Protein AF-A0A956GIL9-F1 (afdb_monomer_lite)

Sequence (89 aa):
MLELAIEIRAPHGPAWDDTIDQAAAEVEAALWAAVHGADTGSALRPLVDELEYQGIEIDLGDPDRPYAVALMAFACHYATAAADPETTT

Radius of gyration: 16.56 Å; chains: 1; bounding box: 46×25×42 Å

pLDDT: mean 82.31, std 14.74, range [41.75, 97.12]

Structure (mmCIF, N/CA/C/O backbone):
data_AF-A0A956GIL9-F1
#
_entry.id   AF-A0A956GIL9-F1
#
loop_
_atom_site.group_PDB
_atom_site.id
_atom_site.type_symbol
_atom_site.label_atom_id
_atom_site.label_alt_id
_atom_site.label_comp_id
_atom_site.label_asym_id
_atom_site.label_entity_id
_atom_site.label_seq_id
_atom_site.pdbx_PDB_ins_code
_atom_site.Cartn_x
_atom_site.Cartn_y
_atom_site.Cartn_z
_atom_site.occupancy
_atom_site.B_iso_or_equiv
_atom_site.auth_seq_id
_atom_site.auth_comp_id
_atom_site.auth_asym_id
_atom_site.auth_atom_id
_atom_site.pdbx_PDB_model_num
ATOM 1 N N . MET A 1 1 ? -14.702 -7.668 7.441 1.00 78.00 1 MET A N 1
ATOM 2 C CA . MET A 1 1 ? -13.353 -7.698 6.852 1.00 78.00 1 MET A CA 1
ATOM 3 C C . MET A 1 1 ? -13.485 -7.326 5.391 1.00 78.00 1 MET A C 1
ATOM 5 O O . MET A 1 1 ? -14.328 -7.907 4.714 1.00 78.00 1 MET A O 1
ATOM 9 N N . LEU A 1 2 ? -12.750 -6.307 4.963 1.00 88.12 2 LEU A N 1
ATOM 10 C CA . LEU A 1 2 ? -12.677 -5.850 3.577 1.00 88.12 2 LEU A CA 1
ATOM 11 C C . LEU A 1 2 ? -11.255 -6.089 3.075 1.00 88.12 2 LEU A C 1
ATOM 13 O O . LEU A 1 2 ? -10.320 -6.084 3.872 1.00 88.12 2 LEU A O 1
ATOM 17 N N . GLU A 1 3 ? -11.094 -6.278 1.774 1.00 91.19 3 GLU A N 1
ATOM 18 C CA . GLU A 1 3 ? -9.775 -6.284 1.150 1.00 91.19 3 GLU A CA 1
ATOM 19 C C . GLU A 1 3 ? -9.443 -4.865 0.684 1.00 91.19 3 GLU A C 1
ATOM 21 O O . GLU A 1 3 ? -10.225 -4.238 -0.034 1.00 91.19 3 GLU A O 1
ATOM 26 N N . LEU A 1 4 ? -8.300 -4.348 1.128 1.00 90.94 4 LEU A N 1
ATOM 27 C CA . LEU A 1 4 ? -7.694 -3.143 0.587 1.00 90.94 4 LEU A CA 1
ATOM 28 C C . LEU A 1 4 ? -6.627 -3.577 -0.415 1.00 90.94 4 LEU A C 1
ATOM 30 O O . LEU A 1 4 ? -5.632 -4.190 -0.033 1.00 90.94 4 LEU A O 1
ATOM 34 N N . ALA A 1 5 ? -6.836 -3.237 -1.682 1.00 94.38 5 ALA A N 1
ATOM 35 C CA . ALA A 1 5 ? -5.888 -3.515 -2.746 1.00 94.38 5 ALA A CA 1
ATOM 36 C C . ALA A 1 5 ? -5.214 -2.215 -3.203 1.00 94.38 5 ALA A C 1
ATOM 38 O O . ALA A 1 5 ? -5.891 -1.212 -3.452 1.00 94.38 5 ALA A O 1
ATOM 39 N N . ILE A 1 6 ? -3.886 -2.228 -3.306 1.00 95.00 6 ILE A N 1
ATOM 40 C CA . ILE A 1 6 ? -3.094 -1.111 -3.823 1.00 95.00 6 ILE A CA 1
ATOM 41 C C . ILE A 1 6 ? -2.410 -1.553 -5.102 1.00 95.00 6 ILE A C 1
ATOM 43 O O . ILE A 1 6 ? -1.609 -2.484 -5.108 1.00 95.00 6 ILE A O 1
ATOM 47 N N . GLU A 1 7 ? -2.730 -0.853 -6.182 1.00 95.62 7 GLU A N 1
ATOM 48 C CA . GLU A 1 7 ? -2.131 -1.083 -7.484 1.00 95.62 7 GLU A CA 1
ATOM 49 C C . GLU A 1 7 ? -0.954 -0.127 -7.697 1.00 95.62 7 GLU A C 1
ATOM 51 O O . GLU A 1 7 ? -1.105 1.098 -7.676 1.00 95.62 7 GLU A O 1
ATOM 56 N N . ILE A 1 8 ? 0.222 -0.698 -7.925 1.00 94.50 8 ILE A N 1
ATOM 57 C CA . ILE A 1 8 ? 1.456 -0.001 -8.261 1.00 94.50 8 ILE A CA 1
ATOM 58 C C . ILE A 1 8 ? 1.723 -0.232 -9.744 1.00 94.50 8 ILE A C 1
ATOM 60 O O . ILE A 1 8 ? 1.697 -1.364 -10.224 1.00 94.50 8 ILE A O 1
ATOM 64 N N . ARG A 1 9 ? 1.997 0.847 -10.479 1.00 92.88 9 ARG A N 1
ATOM 65 C CA . ARG A 1 9 ? 2.348 0.789 -11.902 1.00 92.88 9 ARG A CA 1
ATOM 66 C C . ARG A 1 9 ? 3.741 1.353 -12.114 1.00 92.88 9 ARG A C 1
ATOM 68 O O . ARG A 1 9 ? 3.995 2.499 -11.747 1.00 92.88 9 ARG A O 1
ATOM 75 N N . ALA A 1 10 ? 4.601 0.590 -12.778 1.00 91.00 10 ALA A N 1
ATOM 76 C CA . ALA A 1 10 ? 5.928 1.039 -13.185 1.00 91.00 10 ALA A CA 1
ATOM 77 C C . ALA A 1 10 ? 6.080 0.932 -14.710 1.00 91.00 10 ALA A C 1
ATOM 79 O O . ALA A 1 10 ? 5.697 -0.088 -15.281 1.00 91.00 10 ALA A O 1
ATOM 80 N N . PRO A 1 11 ? 6.631 1.944 -15.406 1.00 88.50 11 PRO A N 1
ATOM 81 C CA . PRO A 1 11 ? 6.907 1.837 -16.837 1.00 88.50 11 PRO A CA 1
ATOM 82 C C . PRO A 1 11 ? 7.796 0.628 -17.149 1.00 88.50 11 PRO A C 1
ATOM 84 O O . PRO A 1 11 ? 8.741 0.348 -16.413 1.00 88.50 11 PRO A O 1
ATOM 87 N N . HIS A 1 12 ? 7.546 -0.057 -18.267 1.00 82.75 12 HIS A N 1
ATOM 88 C CA . HIS A 1 12 ? 8.431 -1.133 -18.714 1.00 82.75 12 HIS A CA 1
ATOM 89 C C . HIS A 1 12 ? 9.843 -0.603 -18.995 1.00 82.75 12 HIS A C 1
ATOM 91 O O . HIS A 1 12 ? 10.041 0.362 -19.734 1.00 82.75 12 HIS A O 1
ATOM 97 N N . GLY A 1 13 ? 10.839 -1.273 -18.423 1.00 81.81 13 GLY A N 1
ATOM 98 C CA . GLY A 1 13 ? 12.247 -0.929 -18.568 1.00 81.81 13 GLY A CA 1
ATOM 99 C C . GLY A 1 13 ? 13.127 -1.787 -17.660 1.00 81.81 13 GLY A C 1
ATOM 100 O O . GLY A 1 13 ? 12.614 -2.502 -16.812 1.00 81.81 13 GLY A O 1
ATOM 101 N N . PRO A 1 14 ? 14.456 -1.733 -17.790 1.00 82.88 14 PRO A N 1
ATOM 102 C CA . PRO A 1 14 ? 15.358 -2.614 -17.043 1.00 82.88 14 PRO A CA 1
ATOM 103 C C . PRO A 1 14 ? 15.290 -2.458 -15.512 1.00 82.88 14 PRO A C 1
ATOM 105 O O . PRO A 1 14 ? 15.810 -3.318 -14.818 1.00 82.88 14 PRO A O 1
ATOM 108 N N . ALA A 1 15 ? 14.664 -1.390 -15.007 1.00 88.00 15 ALA A N 1
ATOM 109 C CA . ALA A 1 15 ? 14.532 -1.080 -13.582 1.00 88.00 15 ALA A CA 1
ATOM 110 C C . ALA A 1 15 ? 13.064 -1.041 -13.106 1.00 88.00 15 ALA A C 1
ATOM 112 O O . ALA A 1 15 ? 12.764 -0.410 -12.092 1.00 88.00 15 ALA A O 1
ATOM 113 N N . TRP A 1 16 ? 12.125 -1.642 -13.856 1.00 88.88 16 TRP A N 1
ATOM 114 C CA . TRP A 1 16 ? 10.716 -1.670 -13.435 1.00 88.88 16 TRP A CA 1
ATOM 115 C C . TRP A 1 16 ? 10.557 -2.402 -12.093 1.00 88.88 16 TRP A C 1
ATOM 117 O O . TRP A 1 16 ? 9.768 -1.959 -11.267 1.00 88.88 16 TRP A O 1
ATOM 127 N N . ASP A 1 17 ? 11.351 -3.455 -11.874 1.00 90.50 17 ASP A N 1
ATOM 128 C CA . ASP A 1 17 ? 11.362 -4.284 -10.663 1.00 90.50 17 ASP A CA 1
ATOM 129 C C . ASP A 1 17 ? 11.764 -3.457 -9.434 1.00 90.50 17 ASP A C 1
ATOM 131 O O . ASP A 1 17 ? 10.944 -3.226 -8.551 1.00 90.50 17 ASP A O 1
ATOM 135 N N . ASP A 1 18 ? 12.949 -2.829 -9.481 1.00 93.31 18 ASP A N 1
ATOM 136 C CA . ASP A 1 18 ? 13.431 -1.908 -8.438 1.00 93.31 18 ASP A CA 1
ATOM 137 C C . ASP A 1 18 ? 12.417 -0.790 -8.120 1.00 93.31 18 ASP A C 1
ATOM 139 O O . ASP A 1 18 ? 12.270 -0.366 -6.973 1.00 93.31 18 ASP A O 1
ATOM 143 N N . THR A 1 19 ? 11.711 -0.297 -9.145 1.00 93.50 19 THR A N 1
ATOM 144 C CA . THR A 1 19 ? 10.691 0.751 -8.986 1.00 93.50 19 THR A CA 1
ATOM 145 C C . THR A 1 19 ? 9.463 0.230 -8.240 1.00 93.50 19 THR A C 1
ATOM 147 O O . THR A 1 19 ? 8.930 0.934 -7.380 1.00 93.50 19 THR A O 1
ATOM 150 N N . ILE A 1 20 ? 8.999 -0.981 -8.566 1.00 93.88 20 ILE A N 1
ATOM 151 C CA . ILE A 1 20 ? 7.876 -1.626 -7.879 1.00 93.88 20 ILE A CA 1
ATOM 152 C C . ILE A 1 20 ? 8.254 -1.948 -6.434 1.00 93.88 20 ILE A C 1
ATOM 154 O O . ILE A 1 20 ? 7.482 -1.612 -5.539 1.00 93.88 20 ILE A O 1
ATOM 158 N N . ASP A 1 21 ? 9.438 -2.512 -6.197 1.00 93.94 21 ASP A N 1
ATOM 159 C CA . ASP A 1 21 ? 9.930 -2.849 -4.858 1.00 93.94 21 ASP A CA 1
ATOM 160 C C . ASP A 1 21 ? 10.026 -1.613 -3.959 1.00 93.94 21 ASP A C 1
ATOM 162 O O . ASP A 1 21 ? 9.539 -1.616 -2.823 1.00 93.94 21 ASP A O 1
ATOM 166 N N . GLN A 1 22 ? 10.602 -0.521 -4.473 1.00 95.88 22 GLN A N 1
ATOM 167 C CA . GLN A 1 22 ? 10.686 0.729 -3.723 1.00 95.88 22 GLN A CA 1
ATOM 168 C C . GLN A 1 22 ? 9.291 1.282 -3.402 1.00 95.88 22 GLN A C 1
ATOM 170 O O . GLN A 1 22 ? 9.022 1.653 -2.258 1.00 95.88 22 GLN A O 1
ATOM 175 N N . ALA A 1 23 ? 8.393 1.321 -4.390 1.00 95.31 23 ALA A N 1
ATOM 176 C CA . ALA A 1 23 ? 7.037 1.819 -4.191 1.00 95.31 23 ALA A CA 1
ATOM 177 C C . ALA A 1 23 ? 6.245 0.955 -3.196 1.00 95.31 23 ALA A C 1
ATOM 179 O O . ALA A 1 23 ? 5.532 1.498 -2.354 1.00 95.31 23 ALA A O 1
ATOM 180 N N . ALA A 1 24 ? 6.393 -0.371 -3.249 1.00 95.25 24 ALA A N 1
ATOM 181 C CA . ALA A 1 24 ? 5.737 -1.293 -2.330 1.00 95.25 24 ALA A CA 1
ATOM 182 C C . ALA A 1 24 ? 6.199 -1.066 -0.884 1.00 95.25 24 ALA A C 1
ATOM 184 O O . ALA A 1 24 ? 5.365 -0.952 0.015 1.00 95.25 24 ALA A O 1
ATOM 185 N N . ALA A 1 25 ? 7.508 -0.901 -0.668 1.00 95.44 25 ALA A N 1
ATOM 186 C CA . ALA A 1 25 ? 8.064 -0.602 0.649 1.00 95.44 25 ALA A CA 1
ATOM 187 C C . ALA A 1 25 ? 7.588 0.758 1.196 1.00 95.44 25 ALA A C 1
ATOM 189 O O . ALA A 1 25 ? 7.253 0.877 2.377 1.00 95.44 25 ALA A O 1
ATOM 190 N N . GLU A 1 26 ? 7.527 1.790 0.347 1.00 95.56 26 GLU A N 1
ATOM 191 C CA . GLU A 1 26 ? 7.014 3.113 0.725 1.00 95.56 26 GLU A CA 1
ATOM 192 C C . GLU A 1 26 ? 5.522 3.062 1.092 1.00 95.56 26 GLU A C 1
ATOM 194 O O . GLU A 1 26 ? 5.108 3.657 2.092 1.00 95.56 26 GLU A O 1
ATOM 199 N N . VAL A 1 27 ? 4.721 2.314 0.327 1.00 94.06 27 VAL A N 1
ATOM 200 C CA . VAL A 1 27 ? 3.293 2.093 0.591 1.00 94.06 27 VAL A CA 1
ATOM 201 C C . VAL A 1 27 ? 3.077 1.343 1.903 1.00 94.06 27 VAL A C 1
ATOM 203 O O . VAL A 1 27 ? 2.261 1.777 2.717 1.00 94.06 27 VAL A O 1
ATOM 206 N N . GLU A 1 28 ? 3.804 0.249 2.134 1.00 92.25 28 GLU A N 1
ATOM 207 C CA . GLU A 1 28 ? 3.703 -0.537 3.366 1.00 92.25 28 GLU A CA 1
ATOM 208 C C . GLU A 1 28 ? 4.044 0.320 4.592 1.00 92.25 28 GLU A C 1
ATOM 210 O O . GLU A 1 28 ? 3.276 0.365 5.556 1.00 92.25 28 GLU A O 1
ATOM 215 N N . ALA A 1 29 ? 5.142 1.083 4.531 1.00 90.94 29 ALA A N 1
ATOM 216 C CA . ALA A 1 29 ? 5.541 1.988 5.605 1.00 90.94 29 ALA A CA 1
ATOM 217 C C . ALA A 1 29 ? 4.495 3.088 5.861 1.00 90.94 29 ALA A C 1
ATOM 219 O O . ALA A 1 29 ? 4.189 3.398 7.018 1.00 90.94 29 ALA A O 1
ATOM 220 N N . ALA A 1 30 ? 3.924 3.666 4.800 1.00 90.06 30 ALA A N 1
ATOM 221 C CA . ALA A 1 30 ? 2.894 4.694 4.907 1.00 90.06 30 ALA A CA 1
ATOM 222 C C . ALA A 1 30 ? 1.595 4.148 5.519 1.00 90.06 30 ALA A C 1
ATOM 224 O O . ALA A 1 30 ? 1.027 4.784 6.409 1.00 90.06 30 ALA A O 1
ATOM 225 N N . LEU A 1 31 ? 1.144 2.965 5.093 1.00 89.81 31 LEU A N 1
ATOM 226 C CA . LEU A 1 31 ? -0.029 2.296 5.658 1.00 89.81 31 LEU A CA 1
ATOM 227 C C . LEU A 1 31 ? 0.184 1.929 7.125 1.00 89.81 31 LEU A C 1
ATOM 229 O O . LEU A 1 31 ? -0.677 2.210 7.960 1.00 89.81 31 LEU A O 1
ATOM 233 N N . TRP A 1 32 ? 1.347 1.368 7.459 1.00 87.56 32 TRP A N 1
ATOM 234 C CA . TRP A 1 32 ? 1.686 1.029 8.836 1.00 87.56 32 TRP A CA 1
ATOM 235 C C . TRP A 1 32 ? 1.668 2.266 9.737 1.00 87.56 32 TRP A C 1
ATOM 237 O O . TRP A 1 32 ? 1.063 2.251 10.810 1.00 87.56 32 TRP A O 1
ATOM 247 N N . ALA A 1 33 ? 2.270 3.372 9.292 1.00 87.75 33 ALA A N 1
ATOM 248 C CA . ALA A 1 33 ? 2.227 4.638 10.016 1.00 87.75 33 ALA A CA 1
ATOM 249 C C . ALA A 1 33 ? 0.796 5.191 10.131 1.00 87.75 33 ALA A C 1
ATOM 251 O O . ALA A 1 33 ? 0.425 5.716 11.182 1.00 87.75 33 ALA A O 1
ATOM 252 N N . ALA A 1 34 ? -0.024 5.043 9.088 1.00 85.44 34 ALA A N 1
ATOM 253 C CA . ALA A 1 34 ? -1.403 5.514 9.078 1.00 85.44 34 ALA A CA 1
ATOM 254 C C . ALA A 1 34 ? -2.317 4.741 10.043 1.00 85.44 34 ALA A C 1
ATOM 256 O O . ALA A 1 34 ? -3.269 5.336 10.548 1.00 85.44 34 ALA A O 1
ATOM 257 N N . VAL A 1 35 ? -2.050 3.459 10.309 1.00 85.12 35 VAL A N 1
ATOM 258 C CA . VAL A 1 35 ? -2.864 2.616 11.206 1.00 85.12 35 VAL A CA 1
ATOM 259 C C . VAL A 1 35 ? -2.279 2.561 12.624 1.00 85.12 35 VAL A C 1
ATOM 261 O O . VAL A 1 35 ? -3.005 2.735 13.602 1.00 85.12 35 VAL A O 1
ATOM 264 N N . HIS A 1 36 ? -0.962 2.388 12.758 1.00 82.62 36 HIS A N 1
ATOM 265 C CA . HIS A 1 36 ? -0.288 2.122 14.037 1.00 82.62 36 HIS A CA 1
ATOM 266 C C . HIS A 1 36 ? 0.559 3.288 14.566 1.00 82.62 36 HIS A C 1
ATOM 268 O O . HIS A 1 36 ? 1.036 3.242 15.703 1.00 82.62 36 HIS A O 1
ATOM 274 N N . GLY A 1 37 ? 0.779 4.331 13.764 1.00 78.62 37 GLY A N 1
ATOM 275 C CA . GLY A 1 37 ? 1.598 5.476 14.146 1.00 78.62 37 GLY A CA 1
ATOM 276 C C . GLY A 1 37 ? 0.986 6.317 15.270 1.00 78.62 37 GLY A C 1
ATOM 277 O O . GLY A 1 37 ? -0.227 6.361 15.484 1.00 78.62 37 GLY A O 1
ATOM 278 N N . ALA A 1 38 ? 1.850 7.039 15.990 1.00 67.50 38 ALA A N 1
ATOM 279 C CA . ALA A 1 38 ? 1.430 7.974 17.034 1.00 67.50 38 ALA A CA 1
ATOM 280 C C . ALA A 1 38 ? 0.741 9.233 16.470 1.00 67.50 38 ALA A C 1
ATOM 282 O O . ALA A 1 38 ? 0.082 9.949 17.226 1.00 67.50 38 ALA A O 1
ATOM 283 N N . ASP A 1 39 ? 0.875 9.486 15.163 1.00 63.41 39 ASP A N 1
ATOM 284 C CA . ASP A 1 39 ? 0.347 10.674 14.501 1.00 63.41 39 ASP A CA 1
ATOM 285 C C . ASP A 1 39 ? -1.186 10.712 14.517 1.00 63.41 39 ASP A C 1
ATOM 287 O O . ASP A 1 39 ? -1.882 9.745 14.198 1.00 63.41 39 ASP A O 1
ATOM 291 N N . THR A 1 40 ? -1.721 11.868 14.904 1.00 56.25 40 THR A N 1
ATOM 292 C CA . THR A 1 40 ? -3.158 12.120 15.087 1.00 56.25 40 THR A CA 1
ATOM 293 C C . THR A 1 40 ? -3.850 12.624 13.816 1.00 56.25 40 THR A C 1
ATOM 295 O O . THR A 1 40 ? -5.047 12.897 13.844 1.00 56.25 40 THR A O 1
ATOM 298 N N . GLY A 1 41 ? -3.117 12.747 12.703 1.00 65.12 41 GLY A N 1
ATOM 299 C CA . GLY A 1 41 ? -3.620 13.268 11.425 1.00 65.12 41 GLY A CA 1
ATOM 300 C C . GLY A 1 41 ? -4.080 12.215 10.409 1.00 65.12 41 GLY A C 1
ATOM 301 O O . GLY A 1 41 ? -4.550 12.587 9.337 1.00 65.12 41 GLY A O 1
ATOM 302 N N . SER A 1 42 ? -3.940 10.917 10.705 1.00 75.38 42 SER A N 1
ATOM 303 C CA . SER A 1 42 ? -4.371 9.849 9.793 1.00 75.38 42 SER A CA 1
ATOM 304 C C . SER A 1 42 ? -5.893 9.704 9.783 1.00 75.38 42 SER A C 1
ATOM 306 O O . SER A 1 42 ? -6.504 9.413 10.811 1.00 75.38 42 SER A O 1
ATOM 308 N N . ALA A 1 43 ? -6.498 9.833 8.602 1.00 78.44 43 ALA A N 1
ATOM 309 C CA . ALA A 1 43 ? -7.920 9.558 8.398 1.00 78.44 43 ALA A CA 1
ATOM 310 C C . ALA A 1 43 ? -8.262 8.056 8.463 1.00 78.44 43 ALA A C 1
ATOM 312 O O . ALA A 1 43 ? -9.424 7.714 8.657 1.00 78.44 43 ALA A O 1
ATOM 313 N N . LEU A 1 44 ? -7.273 7.161 8.319 1.00 77.75 44 LEU A N 1
ATOM 314 C CA . LEU A 1 44 ? -7.487 5.708 8.343 1.00 77.75 44 LEU A CA 1
ATOM 315 C C . LEU A 1 44 ? -7.557 5.146 9.763 1.00 77.75 44 LEU A C 1
ATOM 317 O O . LEU A 1 44 ? -8.369 4.267 10.025 1.00 77.75 44 LEU A O 1
ATOM 321 N N . ARG A 1 45 ? -6.765 5.682 10.696 1.00 77.50 45 ARG A N 1
ATOM 322 C CA . ARG A 1 45 ? -6.707 5.208 12.086 1.00 77.50 45 ARG A CA 1
ATOM 323 C C . ARG A 1 45 ? -8.064 5.129 12.808 1.00 77.50 45 ARG A C 1
ATOM 325 O O . ARG A 1 45 ? -8.269 4.157 13.522 1.00 77.50 45 ARG A O 1
ATOM 332 N N . PRO A 1 46 ? -8.999 6.095 12.678 1.00 78.19 46 PRO A N 1
ATOM 333 C CA . PRO A 1 46 ? -10.315 5.967 13.312 1.00 78.19 46 PRO A CA 1
ATOM 334 C C . PRO A 1 46 ? -11.261 4.995 12.589 1.00 78.19 46 PRO A C 1
ATOM 336 O O . PRO A 1 46 ? -12.329 4.699 13.114 1.00 78.19 46 PRO A O 1
ATOM 339 N N . LEU A 1 47 ? -10.910 4.539 11.383 1.00 82.25 47 LEU A N 1
ATOM 340 C CA . LEU A 1 47 ? -11.747 3.686 10.534 1.00 82.25 47 LEU A CA 1
ATOM 341 C C . LEU A 1 47 ? -11.252 2.237 10.474 1.00 82.25 47 LEU A C 1
ATOM 343 O O . LEU A 1 47 ? -12.015 1.358 10.083 1.00 82.25 47 LEU A O 1
ATOM 347 N N . VAL A 1 48 ? -9.991 1.990 10.829 1.00 86.38 48 VAL A N 1
ATOM 348 C CA . VAL A 1 48 ? -9.307 0.700 10.705 1.00 86.38 48 VAL A CA 1
ATOM 349 C C . VAL A 1 48 ? -8.793 0.280 12.078 1.00 86.38 48 VAL A C 1
ATOM 351 O O . VAL A 1 48 ? -7.940 0.953 12.650 1.00 86.38 48 VAL A O 1
ATOM 354 N N . ASP A 1 49 ? -9.307 -0.838 12.583 1.00 84.75 49 ASP A N 1
ATOM 355 C CA . ASP A 1 49 ? -8.847 -1.462 13.826 1.00 84.75 49 ASP A CA 1
ATOM 356 C C . ASP A 1 49 ? -7.535 -2.223 13.602 1.00 84.75 49 ASP A C 1
ATOM 358 O O . ASP A 1 49 ? -6.607 -2.142 14.407 1.00 84.75 49 ASP A O 1
ATOM 362 N N . GLU A 1 50 ? -7.459 -2.963 12.495 1.00 87.81 50 GLU A N 1
ATOM 363 C CA . GLU A 1 50 ? -6.319 -3.810 12.155 1.00 87.81 50 GLU A CA 1
ATOM 364 C C . GLU A 1 50 ? -6.156 -3.904 10.636 1.00 87.81 50 GLU A C 1
ATOM 366 O O . GLU A 1 50 ? -7.137 -3.966 9.885 1.00 87.81 50 GLU A O 1
ATOM 371 N N . LEU A 1 51 ? -4.900 -3.906 10.190 1.00 90.19 51 LEU A N 1
ATOM 372 C CA . LEU A 1 51 ? -4.518 -4.085 8.798 1.00 90.19 51 LEU A CA 1
ATOM 373 C C . LEU A 1 51 ? -3.435 -5.163 8.723 1.00 90.19 51 LEU A C 1
ATOM 375 O O . LEU A 1 51 ? -2.378 -5.021 9.334 1.00 90.19 51 LEU A O 1
ATOM 379 N N . GLU A 1 52 ? -3.688 -6.221 7.963 1.00 92.06 52 GLU A N 1
ATOM 380 C CA . GLU A 1 52 ? -2.763 -7.343 7.798 1.00 92.06 52 GLU A CA 1
ATOM 381 C C . GLU A 1 52 ? -2.350 -7.466 6.333 1.00 92.06 52 GLU A C 1
ATOM 383 O O . GLU A 1 52 ? -3.199 -7.575 5.449 1.00 92.06 52 GLU A O 1
ATOM 388 N N . TYR A 1 53 ? -1.046 -7.478 6.065 1.00 93.62 53 TYR A N 1
ATOM 389 C CA . TYR A 1 53 ? -0.521 -7.707 4.722 1.00 93.62 53 TYR A CA 1
ATOM 390 C C . TYR A 1 53 ? -0.769 -9.153 4.272 1.00 93.62 53 TYR A C 1
ATOM 392 O O . TYR A 1 53 ? -0.390 -10.096 4.962 1.00 93.62 53 TYR A O 1
ATOM 400 N N . GLN A 1 54 ? -1.396 -9.323 3.107 1.00 95.44 54 GLN A N 1
ATOM 401 C CA . GLN A 1 54 ? -1.770 -10.631 2.551 1.00 95.44 54 GLN A CA 1
ATOM 402 C C . GLN A 1 54 ? -0.836 -11.091 1.429 1.00 95.44 54 GLN A C 1
ATOM 404 O O . GLN A 1 54 ? -0.831 -12.269 1.074 1.00 95.44 54 GLN A O 1
ATOM 409 N N . GLY A 1 55 ? -0.028 -10.185 0.880 1.00 94.81 55 GLY A N 1
ATOM 410 C CA . GLY A 1 55 ? 0.913 -10.488 -0.189 1.00 94.81 55 GLY A CA 1
ATOM 411 C C . GLY A 1 55 ? 0.885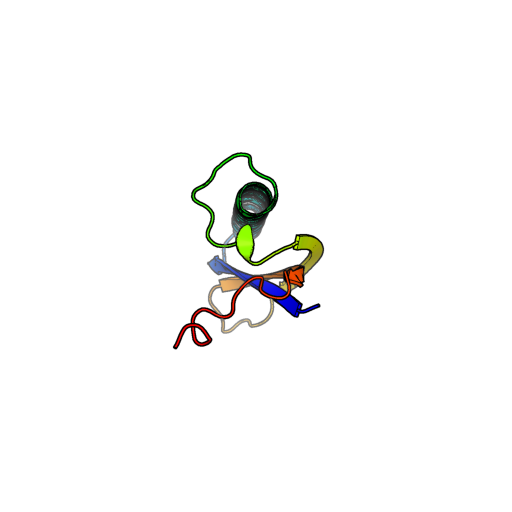 -9.466 -1.315 1.00 94.81 55 GLY A C 1
ATOM 412 O O . GLY A 1 55 ? 0.142 -8.482 -1.289 1.00 94.81 55 GLY A O 1
ATOM 413 N N . ILE A 1 56 ? 1.721 -9.730 -2.313 1.00 95.06 56 ILE A N 1
ATOM 414 C CA . ILE A 1 56 ? 1.839 -8.942 -3.532 1.00 95.06 56 ILE A CA 1
ATOM 415 C C . ILE A 1 56 ? 1.801 -9.885 -4.729 1.00 95.06 56 ILE A C 1
ATOM 417 O O . ILE A 1 56 ? 2.514 -10.890 -4.767 1.00 95.06 56 ILE A O 1
ATOM 421 N N . GLU A 1 57 ? 0.960 -9.565 -5.702 1.00 94.56 57 GLU A N 1
ATOM 422 C CA . GLU A 1 57 ? 0.929 -10.227 -7.000 1.00 94.56 57 GLU A CA 1
ATOM 423 C C . GLU A 1 57 ? 1.540 -9.293 -8.035 1.00 94.56 57 GLU A C 1
ATOM 425 O O . GLU A 1 57 ? 1.136 -8.138 -8.149 1.00 94.56 57 GLU A O 1
ATOM 430 N N . ILE A 1 58 ? 2.524 -9.776 -8.791 1.00 89.50 58 ILE A N 1
ATOM 431 C CA . ILE A 1 58 ? 3.158 -8.995 -9.853 1.00 89.50 58 ILE A CA 1
ATOM 432 C C . ILE A 1 58 ? 2.666 -9.537 -11.189 1.00 89.50 58 ILE A C 1
ATOM 434 O O . ILE A 1 58 ? 2.966 -10.674 -11.562 1.00 89.50 58 ILE A O 1
ATOM 438 N N . ASP A 1 59 ? 1.918 -8.707 -11.906 1.00 85.62 59 ASP A N 1
ATOM 439 C CA . ASP A 1 59 ? 1.475 -8.969 -13.263 1.00 85.62 59 ASP A CA 1
ATOM 440 C C . ASP A 1 59 ? 2.384 -8.226 -14.247 1.00 85.62 59 ASP A C 1
ATOM 442 O O . ASP A 1 59 ? 2.316 -7.008 -14.439 1.00 85.62 59 ASP A O 1
ATOM 446 N N . LEU A 1 60 ? 3.256 -8.996 -14.894 1.00 73.31 60 LEU A N 1
ATOM 447 C CA . LEU A 1 60 ? 4.053 -8.530 -16.034 1.00 73.31 60 LEU A CA 1
ATOM 448 C C . LEU A 1 60 ? 3.234 -8.526 -17.338 1.00 73.31 60 LEU A C 1
ATOM 450 O O . LEU A 1 60 ? 3.756 -8.222 -18.411 1.00 73.31 60 LEU A O 1
ATOM 454 N N . GLY A 1 61 ? 1.982 -8.976 -17.268 1.00 62.28 61 GLY A N 1
ATOM 455 C CA . GLY A 1 61 ? 1.188 -9.467 -18.375 1.00 62.28 61 GLY A CA 1
ATOM 456 C C . GLY A 1 61 ? 0.376 -8.397 -19.083 1.00 62.28 61 GLY A C 1
ATOM 457 O O . GLY A 1 61 ? -0.735 -8.064 -18.685 1.00 62.28 61 GLY A O 1
ATOM 458 N N . ASP A 1 62 ? 0.925 -7.944 -20.205 1.00 66.06 62 ASP A N 1
ATOM 459 C CA . ASP A 1 62 ? 0.271 -7.683 -21.495 1.00 66.06 62 ASP A CA 1
ATOM 460 C C . ASP A 1 62 ? 1.342 -7.006 -22.373 1.00 66.06 62 ASP A C 1
ATOM 462 O O . ASP A 1 62 ? 1.786 -5.908 -22.029 1.00 66.06 62 ASP A O 1
ATOM 466 N N . PRO A 1 63 ? 1.819 -7.624 -23.471 1.0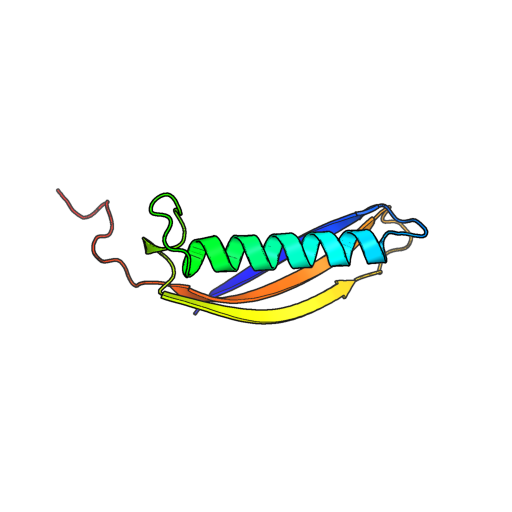0 66.31 63 PRO A N 1
ATOM 467 C CA . PRO A 1 63 ? 2.840 -7.010 -24.323 1.00 66.31 63 PRO A CA 1
ATOM 468 C C . PRO A 1 63 ? 2.385 -5.676 -24.935 1.00 66.31 63 PRO A C 1
ATOM 470 O O . PRO A 1 63 ? 3.234 -4.885 -25.348 1.00 66.31 63 PRO A O 1
ATOM 473 N N . ASP A 1 64 ? 1.075 -5.408 -24.958 1.00 77.38 64 ASP A N 1
ATOM 474 C CA . ASP A 1 64 ? 0.502 -4.159 -25.449 1.00 77.38 64 ASP A CA 1
ATOM 475 C C . ASP A 1 64 ? 0.384 -3.079 -24.353 1.00 77.38 64 ASP A C 1
ATOM 477 O O . ASP A 1 64 ? 0.058 -1.924 -24.653 1.00 77.38 64 ASP A O 1
ATOM 481 N N . ARG A 1 65 ? 0.684 -3.398 -23.082 1.00 78.69 65 ARG A N 1
ATOM 482 C CA . ARG A 1 65 ? 0.726 -2.411 -21.990 1.00 78.69 65 ARG A CA 1
ATOM 483 C C . ARG A 1 65 ? 2.149 -1.886 -21.777 1.00 78.69 65 ARG A C 1
ATOM 485 O O . ARG A 1 65 ? 3.091 -2.663 -21.644 1.00 78.69 65 ARG A O 1
ATOM 492 N N . PRO A 1 66 ? 2.337 -0.557 -21.680 1.00 85.38 66 PRO A N 1
ATOM 493 C CA . PRO A 1 66 ? 3.661 0.037 -21.502 1.00 85.38 66 PRO A CA 1
ATOM 494 C C . PRO A 1 66 ? 4.156 0.030 -20.041 1.00 85.38 66 PRO A C 1
ATOM 496 O O . PRO A 1 66 ? 5.091 0.764 -19.715 1.00 85.38 66 PRO A O 1
ATOM 499 N N . TYR A 1 67 ? 3.526 -0.735 -19.145 1.00 88.44 67 TYR A N 1
ATOM 500 C CA . TYR A 1 67 ? 3.818 -0.743 -17.712 1.00 88.44 67 TYR A CA 1
ATOM 501 C C . TYR A 1 67 ? 3.589 -2.121 -17.086 1.00 88.44 67 TYR A C 1
ATOM 503 O O . TYR A 1 67 ? 2.659 -2.829 -17.467 1.00 88.44 67 TYR A O 1
ATOM 511 N N . ALA A 1 68 ? 4.415 -2.436 -16.091 1.00 89.00 68 ALA A N 1
ATOM 512 C CA . ALA A 1 68 ? 4.244 -3.564 -15.194 1.00 89.00 68 ALA A CA 1
ATOM 513 C C . ALA A 1 68 ? 3.296 -3.150 -14.066 1.00 89.00 68 ALA A C 1
ATOM 515 O O . ALA A 1 68 ? 3.251 -1.973 -13.681 1.00 89.00 68 ALA A O 1
ATOM 516 N N . VAL A 1 69 ? 2.539 -4.114 -13.552 1.00 91.81 69 VAL A N 1
ATOM 517 C CA . VAL A 1 69 ? 1.585 -3.908 -12.465 1.00 91.81 69 VAL A CA 1
ATOM 518 C C . VAL A 1 69 ? 1.982 -4.789 -11.291 1.00 91.81 69 VAL A C 1
ATOM 520 O O . VAL A 1 69 ? 2.263 -5.970 -11.466 1.00 91.81 69 VAL A O 1
ATOM 523 N N . ALA A 1 70 ? 1.960 -4.229 -10.089 1.00 93.94 70 ALA A N 1
ATOM 524 C CA . ALA A 1 70 ? 1.933 -5.011 -8.866 1.00 93.94 70 ALA A CA 1
ATOM 525 C C . ALA A 1 70 ? 0.698 -4.654 -8.048 1.00 93.94 70 ALA A C 1
ATOM 527 O O . ALA A 1 70 ? 0.347 -3.483 -7.913 1.00 93.94 70 ALA A O 1
ATOM 528 N N . LEU A 1 71 ? 0.039 -5.669 -7.507 1.00 96.06 71 LEU A N 1
ATOM 529 C CA . LEU A 1 71 ? -1.131 -5.542 -6.661 1.00 96.06 71 LEU A CA 1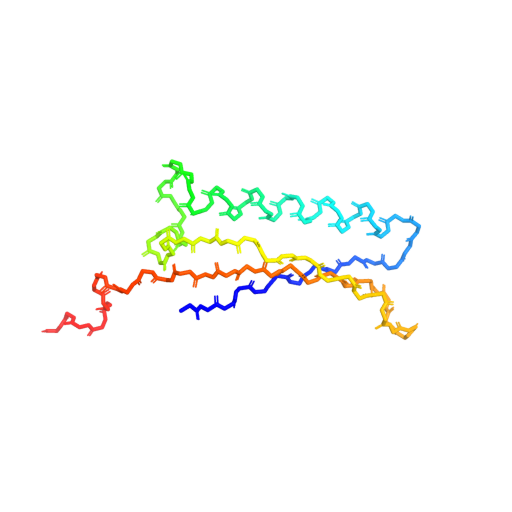
ATOM 530 C C . LEU A 1 71 ? -0.766 -6.011 -5.258 1.00 96.06 71 LEU A C 1
ATOM 532 O O . LEU A 1 71 ? -0.556 -7.199 -5.030 1.00 96.06 71 LEU A O 1
ATOM 536 N N . MET A 1 72 ? -0.684 -5.075 -4.319 1.00 97.12 72 MET A N 1
ATOM 537 C CA . MET A 1 72 ? -0.537 -5.388 -2.901 1.00 97.12 72 MET A CA 1
ATOM 538 C C . MET A 1 72 ? -1.916 -5.574 -2.279 1.00 97.12 72 MET A C 1
ATOM 540 O O . MET A 1 72 ? -2.781 -4.712 -2.444 1.00 97.12 72 MET A O 1
ATOM 544 N N . ALA A 1 73 ? -2.107 -6.657 -1.533 1.00 96.38 73 ALA A N 1
ATOM 545 C CA . ALA A 1 73 ? -3.357 -6.957 -0.849 1.00 96.38 73 ALA A CA 1
ATOM 546 C C . ALA A 1 73 ? -3.191 -6.857 0.670 1.00 96.38 73 ALA A C 1
ATOM 548 O O . ALA A 1 73 ? -2.219 -7.349 1.247 1.00 96.38 73 ALA A O 1
ATOM 549 N N . PHE A 1 74 ? -4.179 -6.249 1.323 1.00 94.38 74 PHE A N 1
ATOM 550 C CA . PHE A 1 74 ? -4.252 -6.131 2.773 1.00 94.38 74 PHE A CA 1
ATOM 551 C C . PHE A 1 74 ? -5.651 -6.510 3.264 1.00 94.38 74 PHE A C 1
ATOM 553 O O . PHE A 1 74 ? -6.659 -6.003 2.764 1.00 94.38 74 PHE A O 1
ATOM 560 N N . ALA A 1 75 ? -5.727 -7.361 4.282 1.00 93.50 75 ALA A N 1
ATOM 561 C CA . ALA A 1 75 ? -6.962 -7.611 5.005 1.00 93.50 75 ALA A CA 1
ATOM 562 C C . ALA A 1 75 ? -7.195 -6.460 5.985 1.00 93.50 75 ALA A C 1
ATOM 564 O O . ALA A 1 75 ? -6.367 -6.177 6.848 1.00 93.50 75 ALA A O 1
ATOM 565 N N . CYS A 1 76 ? -8.327 -5.779 5.834 1.00 91.44 76 CYS A N 1
ATOM 566 C CA . CYS A 1 76 ? -8.708 -4.629 6.636 1.00 91.44 76 CYS A CA 1
ATOM 567 C C . CYS A 1 76 ? -9.886 -4.985 7.549 1.00 91.44 76 CYS A C 1
ATOM 569 O O . CYS A 1 76 ? -10.995 -5.332 7.105 1.00 91.44 76 CYS A O 1
ATOM 571 N N . HIS A 1 77 ? -9.644 -4.872 8.849 1.00 89.44 77 HIS A N 1
ATOM 572 C CA . HIS A 1 77 ? -10.665 -4.899 9.880 1.00 89.44 77 HIS A CA 1
ATOM 573 C C . HIS A 1 77 ? -11.073 -3.459 10.159 1.00 89.44 77 HIS A C 1
ATOM 575 O O . HIS A 1 77 ? -10.315 -2.683 10.733 1.00 89.44 77 HIS A O 1
ATOM 581 N N . TYR A 1 78 ? -12.267 -3.089 9.706 1.00 82.62 78 TYR A N 1
ATOM 582 C CA . TYR A 1 78 ? -12.785 -1.747 9.919 1.00 82.62 78 TYR A CA 1
ATOM 583 C C . TYR A 1 78 ? -13.390 -1.626 11.318 1.00 82.62 78 TYR A C 1
ATOM 585 O O . TYR A 1 78 ? -14.118 -2.519 11.763 1.00 82.62 78 TYR A O 1
ATOM 593 N N . ALA A 1 79 ? -13.146 -0.489 11.961 1.00 71.94 79 ALA A N 1
ATOM 594 C CA . ALA A 1 79 ? -13.837 -0.112 13.178 1.00 71.94 79 ALA A CA 1
ATOM 595 C C . ALA A 1 79 ? -15.321 0.085 12.841 1.00 71.94 79 ALA A C 1
ATOM 597 O O . ALA A 1 79 ? -15.690 0.960 12.051 1.00 71.94 79 ALA A O 1
ATOM 598 N N . THR A 1 80 ? -16.207 -0.740 13.399 1.00 62.78 80 THR A N 1
ATOM 599 C CA . THR A 1 80 ? -17.652 -0.501 13.296 1.00 62.78 80 THR A CA 1
ATOM 600 C C . THR A 1 80 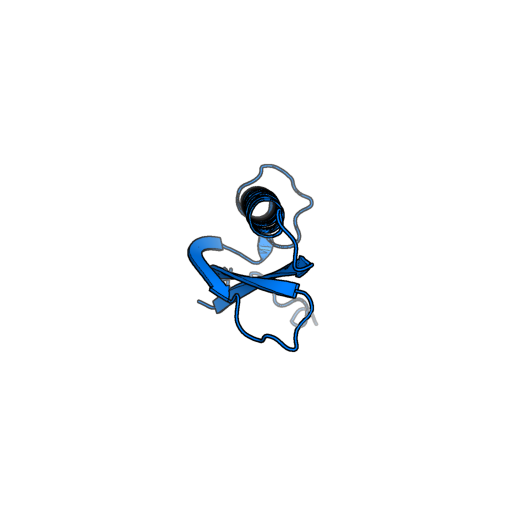? -17.970 0.783 14.055 1.00 62.78 80 THR A C 1
ATOM 602 O O . THR A 1 80 ? -17.945 0.786 15.282 1.00 62.78 80 THR A O 1
ATOM 605 N N . ALA A 1 81 ? -18.209 1.860 13.305 1.00 57.94 81 ALA A N 1
ATOM 606 C CA . ALA A 1 81 ? -18.486 3.223 13.748 1.00 57.94 81 ALA A CA 1
ATOM 607 C C . ALA A 1 81 ? -18.950 3.366 15.212 1.00 57.94 81 ALA A C 1
ATOM 609 O O . ALA A 1 81 ? -20.089 3.049 15.560 1.00 57.94 81 ALA A O 1
ATOM 610 N N . ALA A 1 82 ? -18.113 3.981 16.048 1.00 48.84 82 ALA A N 1
ATOM 611 C CA . ALA A 1 82 ? -18.648 4.876 17.062 1.00 48.84 82 ALA A CA 1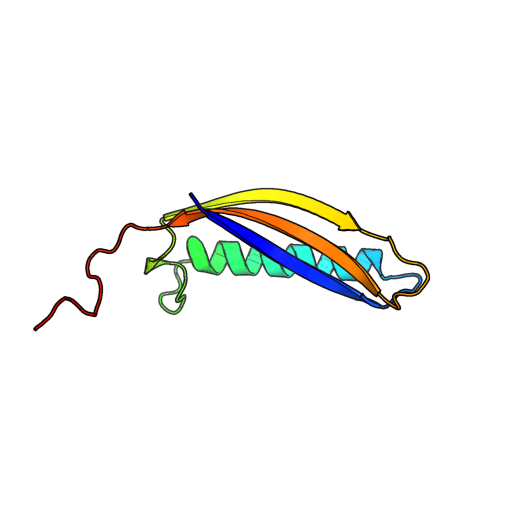
ATOM 612 C C . ALA A 1 82 ? -19.043 6.171 16.329 1.00 48.84 82 ALA A C 1
ATOM 614 O O . ALA A 1 82 ? -18.187 6.991 16.020 1.00 48.84 82 ALA A O 1
ATOM 615 N N . ALA A 1 83 ? -20.341 6.301 16.044 1.00 46.62 83 ALA A N 1
ATOM 616 C CA . ALA A 1 83 ? -21.006 7.378 15.304 1.00 46.62 83 ALA A CA 1
ATOM 617 C C . ALA A 1 83 ? -20.844 7.333 13.776 1.00 46.62 83 ALA A C 1
ATOM 619 O O . ALA A 1 83 ? -19.910 7.870 13.189 1.00 46.62 83 ALA A O 1
ATOM 620 N N . ASP A 1 84 ? -21.852 6.753 13.129 1.00 47.09 84 ASP A N 1
ATOM 621 C CA . ASP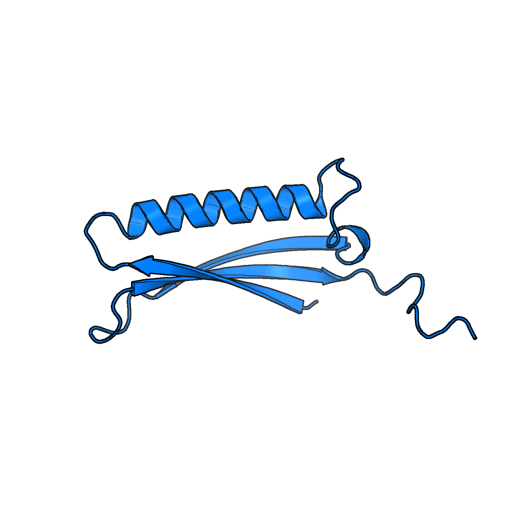 A 1 84 ? -22.290 7.223 11.822 1.00 47.09 84 ASP A CA 1
ATOM 622 C C . ASP A 1 84 ? -22.619 8.735 11.942 1.00 47.09 84 ASP A C 1
ATOM 624 O O . ASP A 1 84 ? -23.496 9.104 12.741 1.00 47.09 84 ASP A O 1
ATOM 628 N N . PRO A 1 85 ? -21.896 9.625 11.230 1.00 51.41 85 PRO A N 1
ATOM 629 C CA . PRO A 1 85 ? -22.094 11.069 11.322 1.00 51.41 85 PRO A CA 1
ATOM 630 C C . PRO A 1 85 ? -23.478 11.522 10.828 1.00 51.41 85 PRO A C 1
ATOM 632 O O . PRO A 1 85 ? -23.857 12.659 11.106 1.00 51.41 85 PRO A O 1
ATOM 635 N N . GLU A 1 86 ? -24.262 10.659 10.169 1.00 53.31 86 GLU A N 1
ATOM 636 C CA . GLU A 1 86 ? -25.632 10.978 9.744 1.00 53.31 86 GLU A CA 1
ATOM 637 C C . GLU A 1 86 ? -26.698 10.742 10.829 1.00 53.31 86 GLU A C 1
ATOM 639 O O . GLU A 1 86 ? -27.841 11.168 10.672 1.00 53.31 86 GLU A O 1
ATOM 644 N N . THR A 1 87 ? -26.350 10.147 11.977 1.00 45.56 87 THR A N 1
ATOM 645 C CA . THR A 1 87 ? -27.339 9.817 13.031 1.00 45.56 87 THR A CA 1
ATOM 646 C C . THR A 1 87 ? -27.533 10.878 14.116 1.00 45.56 87 THR A C 1
ATOM 648 O O . THR A 1 87 ? -28.264 10.639 15.077 1.00 45.56 87 THR A O 1
ATOM 651 N N . THR A 1 88 ? -26.920 12.058 13.995 1.00 41.75 88 THR A N 1
ATOM 652 C CA . THR A 1 88 ? -27.136 13.151 14.963 1.00 41.75 88 THR A CA 1
ATOM 653 C C . THR A 1 88 ? -28.145 14.147 14.392 1.00 41.75 88 THR A C 1
ATOM 655 O O . THR A 1 88 ? -27.763 15.194 13.874 1.00 41.75 88 THR A O 1
ATOM 658 N N . THR A 1 89 ? -29.436 13.801 14.437 1.00 41.75 89 THR A N 1
ATOM 659 C CA . THR A 1 89 ? -30.545 14.751 14.212 1.00 41.75 89 THR A CA 1
ATOM 660 C C . THR A 1 89 ? -31.385 14.907 15.467 1.00 41.75 89 THR A C 1
ATOM 662 O O . THR A 1 89 ? -31.615 13.882 16.148 1.00 41.75 89 THR A O 1
#

Secondary structure (DSSP, 8-state):
-EEEEEEEEEESSTTHHHHHHHHHHHHHHHHHHHHHSS-TT-SSTTTEEEEEEEEEEEE---TT-SEEEEEEEEEEEE---S--GGG--

Foldseek 3Di:
DDKDKDKDKAFDDPCLVVVVVVVVVVVVVVVCCLQPNPDPPRPCNQFFPDKAWPDKDKAPDDPPDRITMIMTIIDTDTDPDPDPPVPPD